Protein AF-A0A7Y2GYD1-F1 (afdb_monomer)

Mean predicted aligned error: 5.65 Å

pLDDT: mean 84.66, std 11.82, range [61.5, 97.5]

Radius of gyration: 12.4 Å; Cα contacts (8 Å, |Δi|>4): 53; chains: 1; bounding box: 26×21×34 Å

Secondary structure (DSSP, 8-state):
----B-SSSSSPTTSBPPSEEEEEEE--SSSSPPEEEEEEE--

Structure (mmCIF, N/CA/C/O backbone):
data_AF-A0A7Y2GYD1-F1
#
_entry.id   AF-A0A7Y2GYD1-F1
#
loop_
_atom_site.group_PDB
_atom_site.id
_atom_site.type_symbol
_atom_site.label_atom_id
_atom_site.label_alt_id
_atom_site.label_comp_id
_atom_site.label_asym_id
_atom_site.label_entity_id
_atom_site.label_seq_id
_atom_site.pdbx_PDB_ins_code
_atom_site.Cartn_x
_atom_site.Cartn_y
_atom_site.Cartn_z
_atom_site.occupancy
_atom_site.B_iso_or_equiv
_atom_site.auth_seq_id
_atom_site.auth_comp_id
_atom_site.auth_asym_id
_atom_site.auth_atom_id
_atom_site.pdbx_PDB_model_num
ATOM 1 N N . SER A 1 1 ? 2.488 12.850 -1.235 1.00 69.94 1 SER A N 1
ATOM 2 C CA . SER A 1 1 ? 2.303 11.809 -2.266 1.00 69.94 1 SER A CA 1
ATOM 3 C C . SER A 1 1 ? 3.318 10.704 -2.024 1.00 69.94 1 SER A C 1
ATOM 5 O O . SER A 1 1 ? 4.428 11.007 -1.603 1.00 69.94 1 SER A O 1
ATOM 7 N N . TRP A 1 2 ? 2.943 9.436 -2.216 1.00 78.62 2 TRP A N 1
ATOM 8 C CA . TRP A 1 2 ? 3.907 8.329 -2.179 1.00 78.62 2 TRP A CA 1
ATOM 9 C C . TRP A 1 2 ? 4.805 8.377 -3.422 1.00 78.62 2 TRP 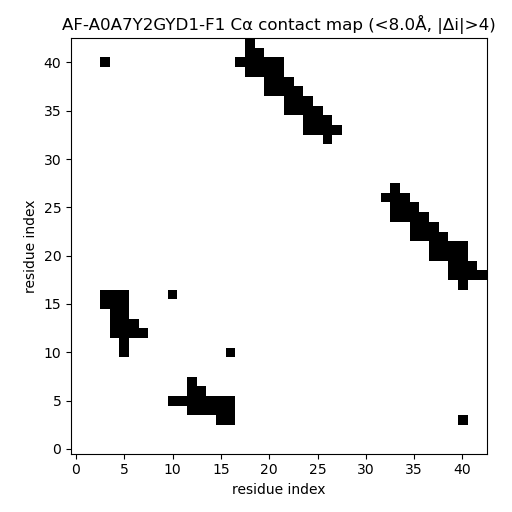A C 1
ATOM 11 O O . TRP A 1 2 ? 4.337 8.725 -4.503 1.00 78.62 2 TRP A O 1
ATOM 21 N N . ASN A 1 3 ? 6.091 8.062 -3.258 1.00 74.88 3 ASN A N 1
ATOM 22 C CA . ASN A 1 3 ? 7.115 8.170 -4.304 1.00 74.88 3 ASN A CA 1
ATOM 23 C C . ASN A 1 3 ? 7.305 6.880 -5.123 1.00 74.88 3 ASN A C 1
ATOM 25 O O . ASN A 1 3 ? 8.152 6.845 -6.012 1.00 74.88 3 ASN A O 1
ATOM 29 N N . GLY A 1 4 ? 6.538 5.826 -4.829 1.00 77.56 4 GLY A N 1
ATOM 30 C CA . GLY A 1 4 ? 6.596 4.563 -5.560 1.00 77.56 4 GLY A CA 1
ATOM 31 C C . GLY A 1 4 ? 7.858 3.742 -5.297 1.00 77.56 4 GLY A C 1
ATOM 32 O O . GLY A 1 4 ? 8.156 2.869 -6.099 1.00 77.56 4 GLY A O 1
ATOM 33 N N . ILE A 1 5 ? 8.618 4.012 -4.230 1.00 78.56 5 ILE A N 1
ATOM 34 C CA . ILE A 1 5 ? 9.815 3.230 -3.886 1.00 78.56 5 ILE A CA 1
ATOM 35 C C . ILE A 1 5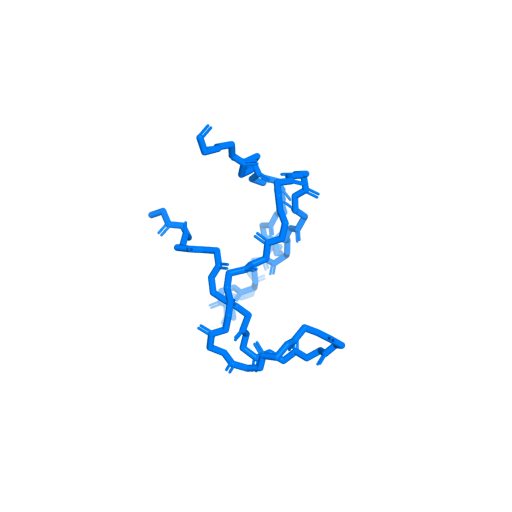 ? 9.423 2.065 -2.977 1.00 78.56 5 ILE A C 1
ATOM 37 O O . ILE A 1 5 ? 8.786 2.268 -1.938 1.00 78.56 5 ILE A O 1
ATOM 41 N N . ALA A 1 6 ? 9.813 0.849 -3.362 1.00 76.75 6 ALA A N 1
ATOM 42 C CA . ALA A 1 6 ? 9.589 -0.345 -2.560 1.00 76.75 6 ALA A CA 1
ATOM 43 C C . ALA A 1 6 ? 10.493 -0.351 -1.316 1.00 76.75 6 ALA A C 1
ATOM 45 O O . ALA A 1 6 ? 11.708 -0.163 -1.402 1.00 76.75 6 ALA A O 1
ATOM 46 N N . ASN A 1 7 ? 9.895 -0.606 -0.153 1.00 72.69 7 ASN A N 1
ATOM 47 C CA . ASN A 1 7 ? 10.587 -0.737 1.132 1.00 72.69 7 ASN A CA 1
ATOM 48 C C . ASN A 1 7 ? 10.668 -2.195 1.632 1.00 72.69 7 ASN A C 1
ATOM 50 O O . ASN A 1 7 ? 11.386 -2.458 2.596 1.00 72.69 7 ASN A O 1
ATOM 54 N N . ARG A 1 8 ? 9.955 -3.137 0.991 1.00 66.75 8 ARG A N 1
ATOM 55 C CA . ARG A 1 8 ? 9.984 -4.591 1.243 1.00 66.75 8 ARG A CA 1
ATOM 56 C C . ARG A 1 8 ? 9.262 -5.342 0.106 1.00 66.75 8 ARG A C 1
ATOM 58 O O . ARG A 1 8 ? 8.264 -4.827 -0.389 1.00 66.75 8 ARG A O 1
ATOM 65 N N . GLY A 1 9 ? 9.692 -6.558 -0.250 1.00 63.69 9 GLY A N 1
ATOM 66 C CA . GLY A 1 9 ? 8.973 -7.456 -1.176 1.00 63.69 9 GLY A CA 1
ATOM 67 C C . GLY A 1 9 ? 9.856 -8.077 -2.265 1.00 63.69 9 GLY A C 1
ATOM 68 O O . GLY A 1 9 ? 11.077 -7.988 -2.181 1.00 63.69 9 GLY A O 1
ATOM 69 N N . ASP A 1 10 ? 9.221 -8.679 -3.279 1.00 61.78 10 ASP A N 1
ATOM 70 C CA . ASP A 1 10 ? 9.875 -9.287 -4.461 1.00 61.78 10 ASP A CA 1
ATOM 71 C C . ASP A 1 10 ? 10.445 -8.249 -5.447 1.00 61.78 10 ASP A C 1
ATOM 73 O O . ASP A 1 10 ? 11.106 -8.592 -6.426 1.00 61.78 10 ASP A O 1
ATOM 77 N N . ILE A 1 11 ? 10.180 -6.966 -5.193 1.00 66.62 11 ILE A N 1
ATOM 78 C CA . ILE A 1 11 ? 10.774 -5.832 -5.899 1.00 66.62 11 ILE A CA 1
ATOM 79 C C . ILE A 1 11 ? 12.037 -5.434 -5.138 1.00 66.62 11 ILE A C 1
ATOM 81 O O . ILE A 1 11 ? 12.020 -5.346 -3.907 1.00 66.62 11 ILE A O 1
ATOM 85 N N . ILE A 1 12 ? 13.126 -5.188 -5.869 1.00 66.12 12 ILE A N 1
ATOM 86 C CA . ILE A 1 12 ? 14.411 -4.809 -5.283 1.00 66.12 12 ILE A CA 1
ATOM 87 C C . ILE A 1 12 ? 14.212 -3.570 -4.404 1.00 66.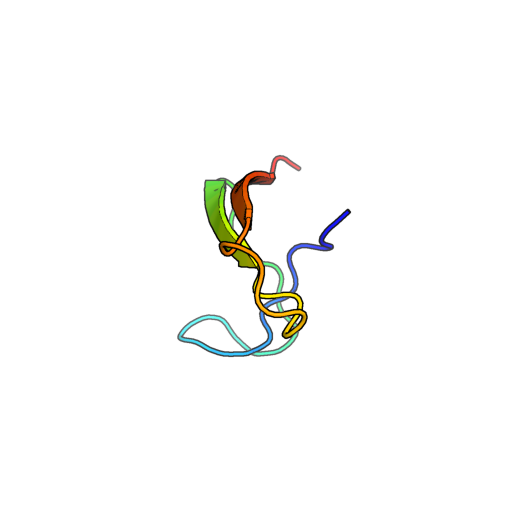12 12 ILE A C 1
ATOM 89 O O . ILE A 1 12 ? 13.643 -2.560 -4.823 1.00 66.12 12 ILE A O 1
ATOM 93 N N . PHE A 1 13 ? 14.668 -3.662 -3.155 1.00 63.38 13 PHE A N 1
ATOM 94 C CA . PHE A 1 13 ? 14.631 -2.554 -2.209 1.00 63.38 13 PHE A CA 1
ATOM 95 C C . PHE A 1 13 ? 15.276 -1.305 -2.826 1.00 63.38 13 PHE A C 1
ATOM 97 O O . PHE A 1 13 ? 16.416 -1.357 -3.284 1.00 63.38 13 PHE A O 1
ATOM 104 N N . GLY A 1 14 ? 14.557 -0.182 -2.815 1.00 61.50 14 GLY A N 1
ATOM 105 C CA . GLY A 1 14 ? 15.030 1.065 -3.419 1.00 61.50 14 GLY A CA 1
ATOM 106 C C . GLY A 1 14 ? 14.677 1.243 -4.901 1.00 61.50 14 GLY A C 1
ATOM 107 O O . GLY A 1 14 ? 14.854 2.345 -5.417 1.00 61.50 14 GLY A O 1
ATOM 108 N N . GLU A 1 15 ? 14.124 0.228 -5.571 1.00 74.56 15 GLU A N 1
ATOM 109 C CA . GLU A 1 15 ? 13.588 0.375 -6.924 1.00 74.56 15 GLU A CA 1
ATOM 110 C C . GLU A 1 15 ? 12.130 0.850 -6.930 1.00 74.56 15 GLU A C 1
ATOM 112 O O . GLU A 1 15 ? 11.364 0.697 -5.970 1.00 74.56 15 GLU A O 1
ATOM 117 N N . GLY A 1 16 ? 11.764 1.482 -8.046 1.00 80.50 16 GLY A N 1
ATOM 118 C CA . GLY A 1 16 ? 10.408 1.935 -8.295 1.00 80.50 16 GLY A CA 1
ATOM 119 C C . GLY A 1 16 ? 9.480 0.757 -8.564 1.00 80.50 16 GLY A C 1
ATOM 120 O O . GLY A 1 16 ? 9.777 -0.087 -9.404 1.00 80.50 16 GLY A O 1
ATOM 121 N N . VAL A 1 17 ? 8.324 0.732 -7.912 1.00 85.50 17 VAL A N 1
ATOM 122 C CA . VAL A 1 17 ? 7.281 -0.236 -8.240 1.00 85.50 17 VAL A CA 1
ATOM 123 C C . VAL A 1 17 ? 6.683 0.057 -9.632 1.00 85.50 17 VAL A C 1
ATOM 125 O O . VAL A 1 17 ? 6.705 1.220 -10.074 1.00 85.50 17 VAL A O 1
ATOM 128 N N . PRO A 1 18 ? 6.146 -0.964 -10.330 1.00 87.94 18 PRO A N 1
ATOM 129 C CA . PRO A 1 18 ? 5.491 -0.795 -11.627 1.00 87.94 18 PRO A CA 1
ATOM 130 C C . PRO A 1 18 ? 4.323 0.196 -11.603 1.00 87.94 18 PRO A C 1
ATOM 132 O O . PRO A 1 18 ? 3.733 0.466 -10.555 1.00 87.94 18 PRO A O 1
ATOM 135 N N . GLU A 1 19 ? 3.935 0.703 -12.772 1.00 91.50 19 GLU A N 1
ATOM 136 C CA . GLU A 1 19 ? 2.654 1.401 -12.908 1.00 91.50 19 GLU A CA 1
ATOM 137 C C . GLU A 1 19 ? 1.496 0.486 -12.508 1.00 91.50 19 GLU A C 1
ATOM 139 O O . GLU A 1 19 ? 1.497 -0.710 -12.800 1.00 91.50 19 GLU A O 1
ATOM 144 N N . GLY A 1 20 ? 0.504 1.045 -11.821 1.00 90.75 20 GLY A N 1
ATOM 145 C CA . GLY A 1 20 ? -0.606 0.250 -11.317 1.00 90.75 20 GLY A CA 1
ATOM 146 C C . GLY A 1 20 ? -1.409 0.935 -10.224 1.00 90.75 20 GLY A C 1
ATOM 147 O O . GLY A 1 20 ? -1.152 2.078 -9.842 1.00 90.75 20 GLY A O 1
ATOM 148 N N . THR A 1 21 ? -2.408 0.207 -9.727 1.00 93.19 21 THR A N 1
ATOM 149 C CA . THR A 1 21 ? -3.228 0.618 -8.583 1.00 93.19 21 THR A CA 1
ATOM 150 C C . THR A 1 21 ? -2.707 -0.067 -7.329 1.00 93.19 21 THR A C 1
ATOM 152 O O . THR A 1 21 ? -2.675 -1.293 -7.260 1.00 93.19 21 THR A O 1
ATOM 155 N N . TYR A 1 22 ? -2.324 0.728 -6.336 1.00 90.19 22 TYR A N 1
AT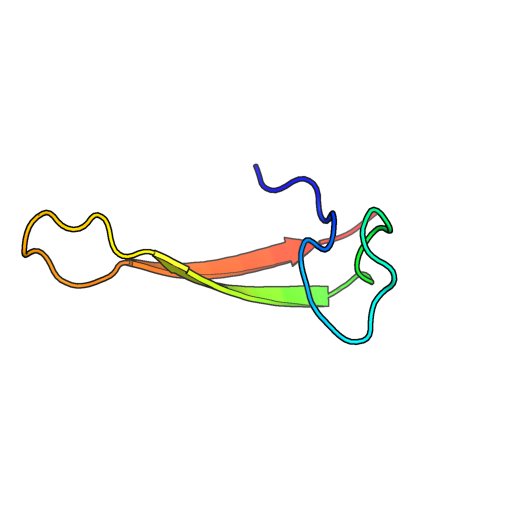OM 156 C CA . TYR A 1 22 ? -1.817 0.249 -5.056 1.00 90.19 22 TYR A CA 1
ATOM 157 C C . TYR A 1 22 ? -2.815 0.579 -3.961 1.00 90.19 22 TYR A C 1
ATOM 159 O O . TYR A 1 22 ? -3.231 1.729 -3.829 1.00 90.19 22 TYR A O 1
ATOM 167 N N . TYR A 1 23 ? -3.184 -0.423 -3.172 1.00 92.25 23 TYR A N 1
ATOM 168 C CA . TYR A 1 23 ? -4.103 -0.273 -2.049 1.00 92.25 23 TYR A CA 1
ATOM 169 C C . TYR A 1 23 ? -3.324 -0.045 -0.760 1.00 92.25 23 TYR A C 1
ATOM 171 O O . TYR A 1 23 ? -2.249 -0.616 -0.570 1.00 92.25 23 TYR A O 1
ATOM 179 N N . TYR A 1 24 ? -3.871 0.769 0.138 1.00 91.75 24 TYR A N 1
ATOM 180 C CA . TYR A 1 24 ? -3.274 0.998 1.448 1.00 91.75 24 TYR A CA 1
ATOM 181 C C . TYR A 1 24 ? -4.305 0.908 2.566 1.00 91.75 24 TYR A C 1
ATOM 183 O O . TYR A 1 24 ? -5.487 1.212 2.390 1.00 91.75 24 TYR A O 1
ATOM 191 N N . VAL A 1 25 ? -3.797 0.532 3.736 1.00 95.50 25 VAL A N 1
ATOM 192 C CA . VAL A 1 25 ? -4.449 0.684 5.033 1.00 95.50 25 VAL A CA 1
ATOM 193 C C . VAL A 1 25 ? -3.516 1.531 5.894 1.00 95.50 25 VAL A C 1
ATOM 195 O O . VAL A 1 25 ? -2.333 1.217 6.009 1.00 95.50 25 VAL A O 1
ATOM 198 N N . LEU A 1 26 ? -4.033 2.619 6.458 1.00 94.50 26 LEU A N 1
ATOM 199 C CA . LEU A 1 26 ? -3.314 3.538 7.332 1.00 94.50 26 LEU A CA 1
ATOM 200 C C . LEU A 1 26 ? -3.972 3.527 8.711 1.00 94.50 26 LEU A C 1
ATOM 202 O O . LEU A 1 26 ? -5.072 4.052 8.891 1.00 94.50 26 LEU A O 1
ATOM 206 N N . ASP A 1 27 ? -3.276 2.931 9.671 1.00 96.44 27 ASP A N 1
ATOM 207 C CA . ASP A 1 27 ? -3.617 2.998 11.087 1.00 96.44 27 ASP A CA 1
ATOM 208 C C . ASP A 1 27 ? -2.819 4.137 11.736 1.00 96.44 27 ASP A C 1
ATOM 210 O O . ASP A 1 27 ? -1.589 4.164 11.672 1.00 96.44 27 ASP A O 1
ATOM 214 N N . LEU A 1 28 ? -3.527 5.104 12.320 1.00 96.19 28 LEU A N 1
ATOM 215 C CA . LEU A 1 28 ? -2.930 6.255 13.002 1.00 96.19 28 LEU A CA 1
ATOM 216 C C . LEU A 1 28 ? -2.615 5.965 14.478 1.00 96.19 28 LEU A C 1
ATOM 218 O O . LEU A 1 28 ? -2.090 6.837 15.169 1.00 96.19 28 LEU A O 1
ATOM 222 N N . ASN A 1 29 ? -2.939 4.761 14.966 1.00 95.88 29 ASN A N 1
ATOM 223 C CA . ASN A 1 29 ? -2.781 4.325 16.352 1.00 95.88 29 ASN A CA 1
ATOM 224 C C . ASN A 1 29 ? -3.426 5.287 17.373 1.00 95.88 29 ASN A C 1
ATOM 226 O O . ASN A 1 29 ? -2.943 5.458 18.491 1.00 95.88 29 ASN A O 1
ATOM 230 N N . ASN A 1 30 ? -4.519 5.941 16.976 1.00 96.88 30 ASN A N 1
ATOM 231 C CA . ASN A 1 30 ? -5.287 6.883 17.795 1.00 96.88 30 ASN A CA 1
ATOM 232 C C . ASN A 1 30 ? -6.626 6.290 18.284 1.00 96.88 30 ASN A C 1
ATOM 234 O O . ASN A 1 30 ? -7.437 7.003 18.868 1.00 96.88 30 ASN A O 1
ATOM 238 N N . GLY A 1 31 ? -6.863 4.995 18.042 1.00 96.44 31 GLY A N 1
ATOM 239 C CA . GLY A 1 31 ? -8.099 4.291 18.398 1.00 96.44 31 GLY A CA 1
ATOM 240 C C . GLY A 1 31 ? -9.255 4.477 17.408 1.00 96.44 31 GLY A C 1
ATOM 241 O O . GLY A 1 31 ? -10.308 3.863 17.586 1.00 96.44 3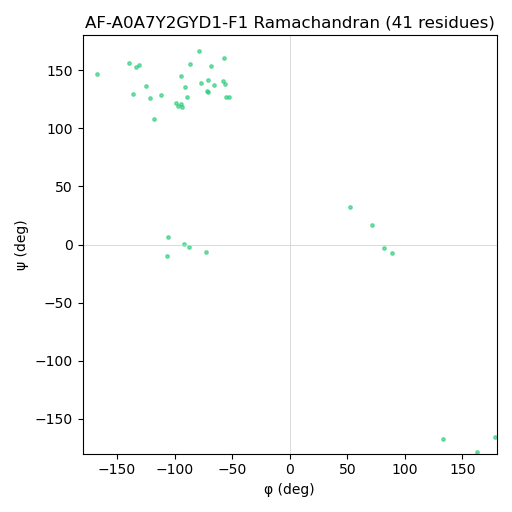1 GLY A O 1
ATOM 242 N N . GLU A 1 32 ? -9.082 5.287 16.362 1.00 97.50 32 GLU A N 1
ATOM 243 C CA . GLU A 1 32 ? -10.059 5.408 15.281 1.00 97.50 32 GLU A CA 1
ATOM 244 C C . GLU A 1 32 ? -9.950 4.240 14.291 1.00 97.50 32 GLU A C 1
ATOM 246 O O . GLU A 1 32 ? -8.994 3.462 14.289 1.00 97.50 32 GLU A O 1
ATOM 251 N N . LYS A 1 33 ? -10.960 4.097 13.425 1.00 97.00 33 LYS A N 1
ATOM 252 C CA . LYS A 1 33 ? -10.931 3.073 12.375 1.00 97.00 33 LYS A CA 1
ATOM 253 C C . LYS A 1 33 ? -9.808 3.382 11.374 1.00 97.00 33 LYS A C 1
ATOM 255 O O . LYS A 1 33 ? -9.714 4.530 10.939 1.00 97.00 33 LYS A O 1
ATOM 260 N N . PRO A 1 34 ? -9.033 2.373 10.932 1.00 97.25 34 PRO A N 1
ATOM 261 C CA . PRO A 1 34 ? -8.010 2.575 9.917 1.00 97.25 34 PRO A CA 1
ATOM 262 C C . PRO A 1 34 ? -8.580 3.180 8.635 1.00 97.25 34 PRO A C 1
ATOM 264 O O . PRO A 1 34 ? -9.633 2.764 8.137 1.00 97.25 34 PRO A O 1
ATOM 267 N N . LEU A 1 35 ? -7.848 4.137 8.075 1.00 96.81 35 LEU A N 1
ATOM 268 C CA . LEU A 1 35 ? -8.164 4.727 6.783 1.00 96.81 35 LEU A CA 1
ATOM 269 C C . LEU A 1 35 ? -7.733 3.755 5.688 1.00 96.81 35 LEU A C 1
ATOM 271 O O . LEU A 1 35 ? -6.662 3.158 5.762 1.00 96.81 35 LEU A O 1
ATOM 275 N N . ASN A 1 36 ? -8.547 3.599 4.653 1.00 96.06 36 ASN A N 1
ATOM 276 C CA . ASN A 1 36 ? -8.218 2.760 3.507 1.00 96.06 36 ASN A CA 1
ATOM 277 C C . ASN A 1 36 ? -8.463 3.509 2.201 1.00 96.06 36 ASN A C 1
ATOM 279 O O . ASN A 1 36 ? -9.248 4.456 2.144 1.00 96.06 36 ASN A O 1
ATOM 283 N N . GLY A 1 37 ? -7.740 3.110 1.161 1.00 95.25 37 GLY A N 1
ATOM 284 C CA . GLY A 1 37 ? -7.833 3.749 -0.140 1.00 95.25 37 GLY A CA 1
ATOM 285 C C . GLY A 1 37 ? -6.879 3.143 -1.154 1.00 95.25 37 GLY A C 1
ATOM 286 O O . GLY A 1 37 ? -6.322 2.061 -0.950 1.00 95.25 37 GLY A O 1
ATOM 287 N N . TYR A 1 38 ? -6.704 3.859 -2.259 1.00 93.75 38 TYR A N 1
ATOM 288 C CA . TYR A 1 38 ? -5.793 3.472 -3.323 1.00 93.75 38 TYR A CA 1
ATOM 289 C C . TYR A 1 38 ? -5.045 4.679 -3.888 1.00 93.75 38 TYR A C 1
ATOM 291 O O . TYR A 1 38 ? -5.504 5.818 -3.808 1.00 93.75 38 TYR A O 1
ATOM 299 N N . VAL A 1 39 ? -3.887 4.411 -4.481 1.00 91.19 39 VAL A N 1
ATOM 300 C CA . VAL A 1 39 ? -3.113 5.357 -5.282 1.00 91.19 39 VAL A CA 1
ATOM 301 C C . VAL A 1 39 ? -2.853 4.743 -6.651 1.00 91.19 39 VAL A C 1
ATOM 303 O O . VAL A 1 39 ? -2.528 3.561 -6.761 1.00 91.19 39 VAL A O 1
ATOM 306 N N . ILE A 1 40 ? -3.013 5.545 -7.701 1.00 91.88 40 ILE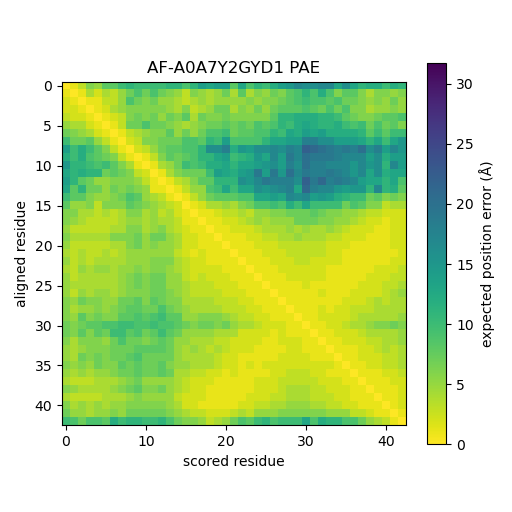 A N 1
ATOM 307 C CA . ILE A 1 40 ? -2.659 5.156 -9.066 1.00 91.88 40 ILE A CA 1
ATOM 308 C C . ILE A 1 40 ? -1.274 5.725 -9.352 1.00 91.88 40 ILE A C 1
ATOM 310 O O . ILE A 1 40 ? -1.086 6.942 -9.320 1.00 91.88 40 ILE A O 1
ATOM 314 N N . LEU A 1 41 ? -0.312 4.847 -9.628 1.00 89.75 41 LEU A N 1
ATOM 315 C CA . LEU A 1 41 ? 1.004 5.239 -10.112 1.00 89.75 41 LEU A CA 1
ATOM 316 C C . LEU A 1 41 ? 1.004 5.190 -11.643 1.00 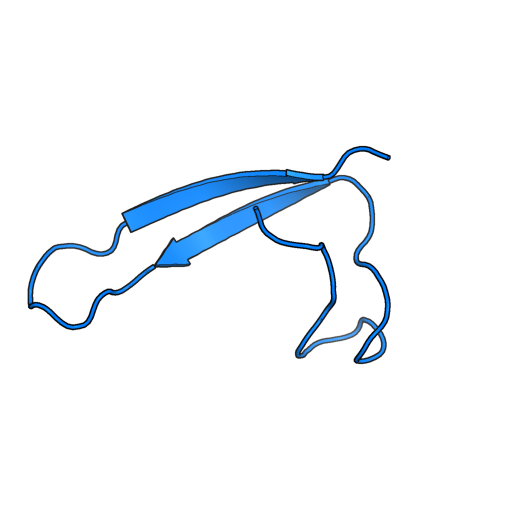89.75 41 LEU A C 1
ATOM 318 O O . LEU A 1 41 ? 0.809 4.124 -12.224 1.00 89.75 41 LEU A O 1
ATOM 322 N N . LYS A 1 42 ? 1.229 6.347 -12.269 1.00 85.56 42 LYS A N 1
ATOM 323 C CA . LYS A 1 42 ? 1.330 6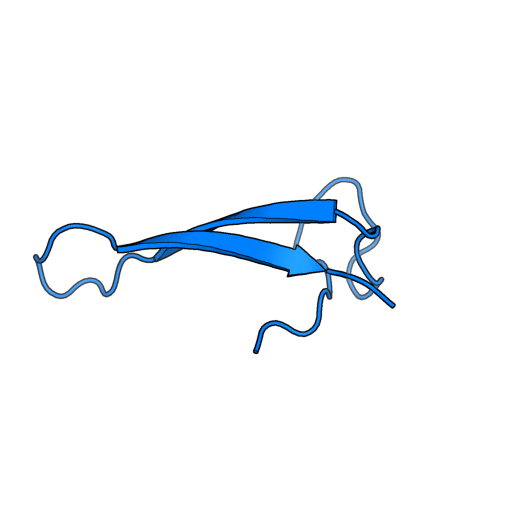.539 -13.721 1.00 85.56 42 LYS A CA 1
ATOM 324 C C . LYS A 1 42 ? 2.528 7.451 -14.006 1.00 85.56 42 LYS A C 1
AT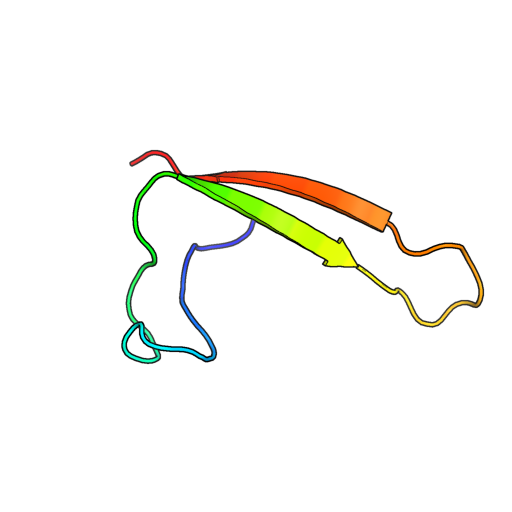OM 326 O O . LYS A 1 42 ? 2.632 8.483 -13.338 1.00 85.56 42 LYS A O 1
ATOM 331 N N . ARG A 1 43 ? 3.429 7.059 -14.909 1.00 79.75 43 ARG A N 1
ATOM 332 C CA . ARG A 1 43 ? 4.667 7.781 -15.247 1.00 79.75 43 ARG A CA 1
ATOM 333 C C . ARG A 1 43 ? 4.591 8.425 -16.630 1.00 79.75 43 ARG A C 1
ATOM 335 O O . ARG A 1 43 ? 3.741 8.017 -17.452 1.00 79.75 43 ARG A O 1
#

Foldseek 3Di:
DDPQADCDDPDPHRDGDDFDKDKDWADPVPPDHTDIDIDGDDD

Solvent-accessible surface area (backbone atoms only — not comparable to full-atom values): 3022 Å² total; per-residue (Å²): 131,88,86,50,60,33,87,72,70,98,54,61,72,72,38,73,59,75,76,46,81,45,76,51,76,48,73,83,85,76,85,68,82,63,47,70,54,74,47,78,48,80,134

Sequence (43 aa):
SWNGIANRGDIIFGEGVPEGTYYYVLDLNNGEKPLNGYVILKR